Protein AF-A0A1S1T1P5-F1 (afdb_monomer_lite)

Secondary structure (DSSP, 8-state):
-HHHHHH---TT-EEEETTEEEEEEEEESSSSEEEEEEE--TT-TT---EEEEEEE-SSSEEEEEEEEEETTEEEEEEEEEEE-TT--EEEE-TTS-EEEET-EEEEEE-SSTTHHHHHHHTTTTTTB--SPSSS-SSS---HHHHHHHHHHHHHHIIIIIT---

Sequence (165 aa):
MVAFLLYGLESGTVITQNGNAVAVQTRSETNPVAFEINGNLPQVKHFLPYGVTVQKTGECTFTTEITGKTDKGMSNIGTMSVDLSGLTSATVDAMGTPTMEGADMKCLKSDAPSFCDAMNKGDLKDGVWRFRIGVGWNDKKDASADQARVNQAVSYLKDSACKRP

pLDDT: mean 76.02, std 14.02, range [40.59, 95.38]

Structure (mmCIF, N/CA/C/O backbone):
data_AF-A0A1S1T1P5-F1
#
_entry.id   AF-A0A1S1T1P5-F1
#
loop_
_atom_site.group_PDB
_atom_site.id
_atom_site.type_symbol
_atom_site.label_atom_id
_atom_site.label_alt_id
_atom_site.label_comp_id
_atom_site.label_asym_id
_atom_site.label_entity_id
_atom_site.label_seq_id
_atom_site.pdbx_PDB_ins_code
_atom_site.Cartn_x
_atom_site.Cartn_y
_atom_site.Cartn_z
_atom_site.occupancy
_atom_site.B_iso_or_equiv
_atom_site.auth_seq_id
_atom_site.auth_comp_id
_atom_site.auth_asym_id
_atom_site.auth_atom_id
_atom_site.pdbx_PDB_model_num
ATOM 1 N N . MET A 1 1 ? -5.179 10.160 0.201 1.00 60.88 1 MET A N 1
ATOM 2 C CA . MET A 1 1 ? -4.557 9.738 1.478 1.00 60.88 1 MET A CA 1
ATOM 3 C C . MET A 1 1 ? -4.457 8.223 1.661 1.00 60.88 1 MET A C 1
ATOM 5 O O . MET A 1 1 ? -3.388 7.765 2.014 1.00 60.88 1 MET A O 1
ATOM 9 N N . VAL A 1 2 ? -5.497 7.414 1.409 1.00 66.88 2 VAL A N 1
ATOM 10 C CA . VAL A 1 2 ? -5.391 5.938 1.558 1.00 66.88 2 VAL A CA 1
ATOM 11 C C . VAL A 1 2 ? -4.341 5.345 0.614 1.00 66.88 2 VAL A C 1
ATOM 13 O O . VAL A 1 2 ? -3.496 4.572 1.039 1.00 66.88 2 VAL A O 1
ATOM 16 N N . ALA A 1 3 ? -4.318 5.781 -0.648 1.00 68.31 3 ALA A N 1
ATOM 17 C CA . ALA A 1 3 ? -3.258 5.398 -1.579 1.00 68.31 3 ALA A CA 1
ATOM 18 C C . ALA A 1 3 ? -1.855 5.835 -1.125 1.00 68.31 3 ALA A C 1
ATOM 20 O O . ALA A 1 3 ? -0.872 5.175 -1.436 1.00 68.31 3 ALA A O 1
ATOM 21 N N . PHE A 1 4 ? -1.764 6.907 -0.339 1.00 65.38 4 PHE A N 1
ATOM 22 C CA . PHE A 1 4 ? -0.512 7.326 0.274 1.00 65.38 4 PHE A CA 1
ATOM 23 C C . PHE A 1 4 ? -0.141 6.445 1.476 1.00 65.38 4 PHE A C 1
ATOM 25 O O . PHE A 1 4 ? 1.016 6.071 1.597 1.00 65.38 4 PHE A O 1
ATOM 32 N N . LEU A 1 5 ? -1.096 6.030 2.317 1.00 68.25 5 LEU A N 1
ATOM 33 C CA . LEU A 1 5 ? -0.816 5.047 3.372 1.00 68.25 5 LEU A CA 1
ATOM 34 C C . LEU A 1 5 ? -0.305 3.728 2.772 1.00 68.25 5 LEU A C 1
ATOM 36 O O . LEU A 1 5 ? 0.665 3.161 3.260 1.00 68.25 5 LEU A O 1
ATOM 40 N N . LEU A 1 6 ? -0.963 3.256 1.713 1.00 71.50 6 LEU A N 1
ATOM 41 C CA . LEU A 1 6 ? -0.657 1.964 1.109 1.00 71.50 6 LEU A CA 1
ATOM 42 C C . LEU A 1 6 ? 0.587 2.008 0.214 1.00 71.50 6 LEU A C 1
ATOM 44 O O . LEU A 1 6 ? 1.287 1.015 0.100 1.00 71.50 6 LEU A O 1
ATOM 48 N N . TYR A 1 7 ? 0.893 3.121 -0.446 1.00 71.31 7 TYR A N 1
ATOM 49 C CA . TYR A 1 7 ? 1.960 3.128 -1.457 1.00 71.31 7 TYR A CA 1
ATOM 50 C C . TYR A 1 7 ? 2.943 4.292 -1.317 1.00 71.31 7 TYR A C 1
ATOM 52 O O . TYR A 1 7 ? 3.941 4.360 -2.031 1.00 71.31 7 TYR A O 1
ATOM 60 N N . GLY A 1 8 ? 2.705 5.230 -0.400 1.00 63.31 8 GLY A N 1
ATOM 61 C CA . GLY A 1 8 ? 3.539 6.423 -0.227 1.00 63.31 8 GLY A CA 1
ATOM 62 C C . GLY A 1 8 ? 3.630 7.290 -1.476 1.00 63.31 8 GLY A C 1
ATOM 63 O O . GLY A 1 8 ? 4.657 7.926 -1.705 1.00 63.31 8 GLY A O 1
ATOM 64 N N . LEU A 1 9 ? 2.601 7.249 -2.324 1.00 67.44 9 LEU A N 1
ATOM 65 C CA . LEU A 1 9 ? 2.573 7.943 -3.604 1.00 67.44 9 LEU A CA 1
ATOM 66 C C . LEU A 1 9 ? 1.830 9.262 -3.467 1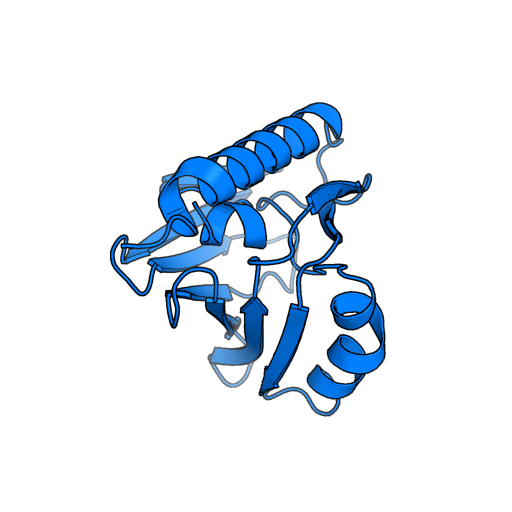.00 67.44 9 LEU A C 1
ATOM 68 O O . LEU A 1 9 ? 0.674 9.290 -3.039 1.00 67.44 9 LEU A O 1
ATOM 72 N N . GLU A 1 10 ? 2.486 10.340 -3.884 1.00 63.84 10 GLU A N 1
ATOM 73 C CA . GLU A 1 10 ? 1.866 11.648 -4.064 1.00 63.84 10 GLU A CA 1
ATOM 74 C C . GLU A 1 10 ? 1.888 12.017 -5.549 1.00 63.84 10 GLU A C 1
ATOM 76 O O . GLU A 1 10 ? 2.891 11.821 -6.244 1.00 63.84 10 GLU A O 1
ATOM 81 N N . SER A 1 11 ? 0.765 12.546 -6.037 1.00 62.69 11 SER A N 1
ATOM 82 C CA . SER A 1 11 ? 0.634 13.083 -7.394 1.00 62.69 11 SER A CA 1
ATOM 83 C C . SER A 1 11 ? 1.762 14.067 -7.703 1.00 62.69 11 SER A C 1
ATOM 85 O O . SER A 1 11 ? 2.069 14.923 -6.876 1.00 62.69 11 SER A O 1
ATOM 87 N N . GLY A 1 12 ? 2.381 13.966 -8.881 1.00 59.28 12 GLY A N 1
ATOM 88 C CA . GLY A 1 12 ? 3.424 14.908 -9.300 1.00 59.28 12 GLY A CA 1
ATOM 89 C C . GLY A 1 12 ? 4.788 14.679 -8.644 1.00 59.28 12 GLY A C 1
ATOM 90 O O . GLY A 1 12 ? 5.725 15.427 -8.921 1.00 59.28 12 GLY A O 1
ATOM 91 N N . THR A 1 13 ? 4.937 13.627 -7.831 1.00 66.31 13 THR A N 1
ATOM 92 C CA . THR A 1 13 ? 6.247 13.212 -7.322 1.00 66.31 13 THR A CA 1
ATOM 93 C C . THR A 1 13 ? 7.127 12.772 -8.484 1.00 66.31 13 THR A C 1
ATOM 95 O O . THR A 1 13 ? 6.823 11.799 -9.178 1.00 66.31 13 THR A O 1
ATOM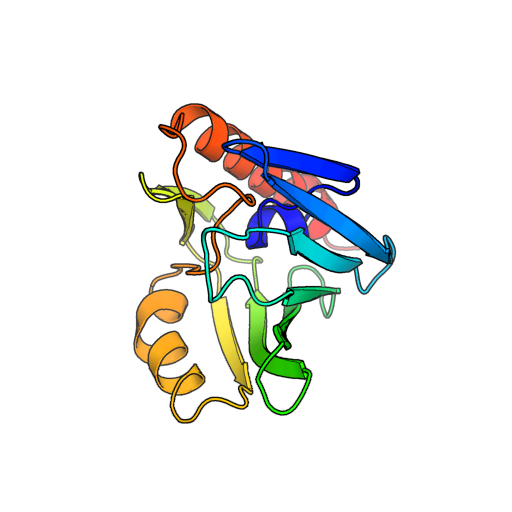 98 N N . VAL A 1 14 ? 8.252 13.459 -8.663 1.00 64.38 14 VAL A N 1
ATOM 99 C CA . VAL A 1 14 ? 9.343 13.032 -9.540 1.00 64.38 14 VAL A CA 1
ATOM 100 C C . VAL A 1 14 ? 10.543 12.727 -8.661 1.00 64.38 14 VAL A C 1
ATOM 102 O O . VAL A 1 14 ? 11.059 13.610 -7.979 1.00 64.38 14 VAL A O 1
ATOM 105 N N . ILE A 1 15 ? 10.988 11.475 -8.668 1.00 62.41 15 ILE A N 1
ATOM 106 C CA . ILE A 1 15 ? 12.224 11.068 -8.006 1.00 62.41 15 ILE A CA 1
ATOM 107 C C . ILE A 1 15 ? 13.289 10.875 -9.065 1.00 62.41 15 ILE A C 1
ATOM 109 O O . ILE A 1 15 ? 13.163 10.019 -9.938 1.00 62.41 15 ILE A O 1
ATOM 113 N N . THR A 1 16 ? 14.353 11.661 -8.954 1.00 60.22 16 THR A N 1
ATOM 114 C CA . THR A 1 16 ? 15.533 11.531 -9.801 1.00 60.22 16 THR A CA 1
ATOM 115 C C . THR A 1 16 ? 16.631 10.833 -9.010 1.00 60.22 16 THR A C 1
ATOM 117 O O . THR A 1 16 ? 17.118 11.381 -8.026 1.00 60.22 16 THR A O 1
ATOM 120 N N . GLN A 1 17 ? 17.049 9.644 -9.445 1.00 55.59 17 GLN A N 1
ATOM 121 C CA . GLN A 1 17 ? 18.155 8.897 -8.848 1.00 55.59 17 GLN A CA 1
ATOM 122 C C . GLN A 1 17 ? 19.189 8.542 -9.922 1.00 55.59 17 GLN A C 1
ATOM 124 O O . GLN A 1 17 ? 18.870 7.900 -10.925 1.00 55.59 17 GLN A O 1
ATOM 129 N N . ASN A 1 18 ? 20.443 8.962 -9.722 1.00 55.16 18 ASN A N 1
ATOM 130 C CA . ASN A 1 18 ? 21.561 8.714 -10.646 1.00 55.16 18 ASN A CA 1
ATOM 131 C C . ASN A 1 18 ? 21.251 9.092 -12.112 1.00 55.16 18 ASN A C 1
ATOM 133 O O . ASN A 1 18 ? 21.556 8.337 -13.033 1.00 55.16 18 ASN A O 1
ATOM 137 N N . GLY A 1 19 ? 20.598 10.243 -12.319 1.00 58.12 19 GLY A N 1
ATOM 138 C CA . GLY A 1 19 ? 20.213 10.742 -13.647 1.00 58.12 19 GLY A CA 1
ATOM 139 C C . GLY A 1 19 ? 18.955 10.102 -14.245 1.00 58.12 19 GLY A C 1
ATOM 140 O O . GLY A 1 19 ? 18.556 10.470 -15.345 1.00 58.12 19 GLY A O 1
ATOM 141 N N . ASN A 1 20 ? 18.306 9.185 -13.525 1.00 61.66 20 ASN A N 1
ATOM 142 C CA . ASN A 1 20 ? 17.095 8.505 -13.968 1.00 61.66 20 ASN A CA 1
ATOM 143 C C . ASN A 1 20 ? 15.887 9.025 -13.197 1.00 61.66 20 ASN A C 1
ATOM 145 O O . ASN A 1 20 ? 15.956 9.138 -11.976 1.00 61.66 20 ASN A O 1
ATOM 149 N N . ALA A 1 21 ? 14.790 9.315 -13.891 1.00 65.69 21 ALA A N 1
ATOM 150 C CA . ALA A 1 21 ? 13.577 9.837 -13.275 1.00 65.69 21 ALA A CA 1
ATOM 151 C C . ALA A 1 21 ? 12.486 8.762 -13.205 1.00 65.69 21 ALA A C 1
ATOM 153 O O . ALA A 1 21 ? 12.179 8.109 -14.207 1.00 65.69 21 ALA A O 1
ATOM 154 N N . VAL A 1 22 ? 11.888 8.616 -12.025 1.00 68.94 22 VAL A N 1
ATOM 155 C CA . VAL A 1 22 ? 10.614 7.932 -11.800 1.00 68.94 22 VAL A CA 1
ATOM 156 C C . VAL A 1 22 ? 9.578 8.999 -11.481 1.00 68.94 22 VAL A C 1
ATOM 158 O O . VAL A 1 22 ? 9.744 9.761 -10.532 1.00 68.94 22 VAL A O 1
ATOM 161 N N . ALA A 1 23 ? 8.518 9.059 -12.273 1.00 70.81 23 ALA A N 1
ATOM 162 C CA . ALA A 1 23 ? 7.412 9.981 -12.093 1.00 70.81 23 ALA A CA 1
ATOM 163 C C . ALA A 1 23 ? 6.151 9.220 -11.679 1.00 70.81 23 ALA A C 1
ATOM 165 O O . ALA A 1 23 ? 5.774 8.224 -12.302 1.00 70.81 23 ALA A O 1
ATOM 166 N N . VAL A 1 24 ? 5.485 9.728 -10.648 1.00 73.31 24 VAL A N 1
ATOM 167 C CA . VAL A 1 24 ? 4.137 9.322 -10.257 1.00 73.31 24 VAL A CA 1
ATOM 168 C C . VAL A 1 24 ? 3.151 10.224 -10.988 1.00 73.31 24 VAL A C 1
ATOM 170 O O . VAL A 1 24 ? 3.076 11.428 -10.732 1.00 73.31 24 VAL A O 1
ATOM 173 N N . GLN A 1 25 ? 2.392 9.646 -11.910 1.00 74.00 25 GLN A N 1
ATOM 174 C CA . GLN A 1 25 ? 1.345 10.340 -12.647 1.00 74.00 25 GLN A CA 1
ATOM 175 C C . GLN A 1 25 ? -0.014 9.929 -12.104 1.00 74.00 25 GLN A C 1
ATOM 177 O O . GLN A 1 25 ? -0.378 8.754 -12.119 1.00 74.00 25 GLN A O 1
ATOM 182 N N . THR A 1 26 ? -0.792 10.901 -11.650 1.00 76.12 26 THR A N 1
ATOM 183 C CA . THR A 1 26 ? -2.163 10.633 -11.225 1.00 76.12 26 THR A CA 1
ATOM 184 C C . THR A 1 26 ? -3.066 10.541 -12.441 1.00 76.12 26 THR A C 1
ATOM 186 O O . THR A 1 26 ? -3.071 11.418 -13.301 1.00 76.12 26 THR A O 1
ATOM 189 N N . ARG A 1 27 ? -3.821 9.449 -12.520 1.00 77.94 27 ARG A N 1
ATOM 190 C CA . ARG A 1 27 ? -4.815 9.186 -13.566 1.00 77.94 27 ARG A CA 1
ATOM 191 C C . ARG A 1 27 ? -6.219 9.557 -13.104 1.00 77.94 27 ARG A C 1
ATOM 193 O O . ARG A 1 27 ? -7.037 9.952 -13.924 1.00 77.94 27 ARG A O 1
ATOM 200 N N . SER A 1 28 ? -6.478 9.443 -11.804 1.00 75.44 28 SER A N 1
ATOM 201 C CA . SER A 1 28 ? -7.724 9.862 -11.168 1.00 75.44 28 SER A CA 1
ATOM 202 C C . SER A 1 28 ? -7.461 10.275 -9.723 1.00 75.44 28 SER A C 1
ATOM 204 O O . SER A 1 28 ? -6.817 9.537 -8.979 1.00 75.44 28 SER A O 1
ATOM 206 N N . GLU A 1 29 ? -7.980 11.435 -9.323 1.00 72.94 29 GLU A N 1
ATOM 207 C CA . GLU A 1 29 ? -7.968 11.910 -7.929 1.00 72.94 29 GLU A CA 1
ATOM 208 C C . GLU A 1 29 ? -9.283 11.608 -7.192 1.00 72.94 29 GLU A C 1
ATOM 210 O O . GLU A 1 29 ? -9.358 11.721 -5.968 1.00 72.94 29 GLU A O 1
ATOM 215 N N . THR A 1 30 ? -10.322 11.198 -7.922 1.00 72.25 30 THR A N 1
ATOM 216 C CA . THR A 1 30 ? -11.643 10.842 -7.387 1.00 72.25 30 THR A CA 1
ATOM 217 C C . THR A 1 30 ? -11.785 9.330 -7.287 1.00 72.25 30 THR A C 1
ATOM 219 O O . THR A 1 30 ? -11.063 8.612 -7.957 1.00 72.25 30 THR A O 1
ATOM 222 N N . ASN A 1 31 ? -12.689 8.821 -6.443 1.00 73.88 31 ASN A N 1
ATOM 223 C CA . ASN A 1 31 ? -12.864 7.377 -6.238 1.00 73.88 31 ASN A CA 1
ATOM 224 C C . ASN A 1 31 ? -13.237 6.652 -7.561 1.00 73.88 31 ASN A C 1
ATOM 226 O O . ASN A 1 31 ? -14.322 6.929 -8.078 1.00 73.88 31 ASN A O 1
ATOM 230 N N . PRO A 1 32 ? -12.412 5.717 -8.085 1.00 79.25 32 PRO A N 1
ATOM 231 C CA . PRO A 1 32 ? -11.169 5.202 -7.506 1.00 79.25 32 PRO A CA 1
ATOM 232 C C . PRO A 1 32 ? -9.948 6.085 -7.790 1.00 79.25 32 PRO A C 1
ATOM 234 O O . PRO A 1 32 ? -9.700 6.495 -8.926 1.00 79.25 32 PRO A O 1
ATOM 237 N N . VAL A 1 33 ? -9.150 6.337 -6.752 1.00 78.50 33 VAL A N 1
ATOM 238 C CA . VAL A 1 33 ? -7.901 7.087 -6.901 1.00 78.50 33 VAL A CA 1
ATOM 239 C C . VAL A 1 33 ? -6.913 6.202 -7.654 1.00 78.50 33 VAL A C 1
ATOM 241 O O . VAL A 1 33 ? -6.655 5.079 -7.224 1.00 78.50 33 VAL A O 1
ATOM 244 N N . ALA A 1 34 ? -6.357 6.686 -8.758 1.00 80.12 34 ALA A N 1
ATOM 245 C CA . ALA A 1 34 ? -5.510 5.891 -9.639 1.00 80.12 34 ALA A CA 1
ATOM 246 C C . ALA A 1 34 ? -4.192 6.605 -9.939 1.00 80.12 34 ALA A C 1
ATOM 248 O O . ALA A 1 34 ? -4.182 7.776 -10.324 1.00 80.12 34 ALA A O 1
ATOM 249 N N . PHE A 1 35 ? -3.090 5.870 -9.817 1.00 76.31 35 PHE A N 1
ATOM 250 C CA . PHE A 1 35 ? -1.730 6.322 -10.085 1.00 76.31 35 PHE A CA 1
ATOM 251 C C . PHE A 1 35 ? -1.048 5.389 -11.077 1.00 76.31 35 PHE A C 1
ATOM 253 O O . PHE A 1 35 ? -1.234 4.174 -11.053 1.00 76.31 35 PHE A O 1
ATOM 260 N N . GLU A 1 36 ? -0.210 5.967 -11.921 1.00 77.44 36 GLU A N 1
ATOM 261 C CA . GLU A 1 36 ? 0.691 5.260 -12.815 1.00 77.44 36 GLU A CA 1
ATOM 262 C C . GLU A 1 36 ? 2.117 5.675 -12.472 1.00 77.44 36 GLU A C 1
ATOM 264 O O . GLU A 1 36 ? 2.422 6.865 -12.363 1.00 77.44 36 GLU A O 1
ATOM 269 N N . ILE A 1 37 ? 2.992 4.697 -12.272 1.00 75.00 37 ILE A N 1
ATOM 270 C CA . ILE A 1 37 ? 4.393 4.949 -11.961 1.00 75.00 37 ILE A CA 1
ATOM 271 C C . ILE A 1 37 ? 5.211 4.592 -13.183 1.00 75.00 37 ILE A C 1
ATOM 273 O O . ILE A 1 37 ? 5.354 3.424 -13.548 1.00 75.00 37 ILE A O 1
ATOM 277 N N . ASN A 1 38 ? 5.766 5.631 -13.793 1.00 71.31 38 ASN A N 1
ATOM 278 C CA . ASN A 1 38 ? 6.560 5.541 -15.002 1.00 71.31 38 ASN A CA 1
ATOM 279 C C . ASN A 1 38 ? 7.994 5.934 -14.693 1.00 71.31 38 ASN A C 1
ATOM 281 O O . ASN A 1 38 ? 8.248 6.992 -14.125 1.00 71.31 38 ASN A O 1
ATOM 285 N N . GLY A 1 39 ? 8.945 5.097 -15.086 1.00 64.06 39 GLY A N 1
ATOM 286 C CA . GLY A 1 39 ? 10.359 5.377 -14.900 1.00 64.06 39 GLY A CA 1
ATOM 287 C C . GLY A 1 39 ? 11.157 4.920 -16.101 1.00 64.06 39 GLY A C 1
ATOM 288 O O . GLY A 1 39 ? 10.950 3.817 -16.604 1.00 64.06 39 GLY A O 1
ATOM 289 N N . ASN A 1 40 ? 12.087 5.760 -16.544 1.00 56.28 40 ASN A N 1
ATOM 290 C CA . ASN A 1 40 ? 13.162 5.319 -17.420 1.00 56.28 40 ASN A CA 1
ATOM 291 C C . ASN A 1 40 ? 14.372 5.054 -16.528 1.00 56.28 40 ASN A C 1
ATOM 293 O O . ASN A 1 40 ? 15.092 5.989 -16.189 1.00 56.28 40 ASN A O 1
ATOM 297 N N . LEU A 1 41 ? 14.542 3.804 -16.090 1.00 56.41 41 LEU A N 1
ATOM 298 C CA . LEU A 1 41 ? 15.694 3.356 -15.307 1.00 56.41 41 LEU A CA 1
ATOM 299 C C . LEU A 1 41 ? 16.560 2.438 -16.193 1.00 56.41 41 LEU A C 1
ATOM 301 O O . LEU A 1 41 ? 16.407 1.220 -16.128 1.00 56.41 41 LEU A O 1
ATOM 305 N N . PRO A 1 42 ? 17.505 2.967 -16.995 1.00 47.50 42 PRO A N 1
ATOM 306 C CA . PRO A 1 42 ? 18.352 2.175 -17.894 1.00 47.50 42 PRO A CA 1
ATOM 307 C C . PRO A 1 42 ? 19.188 1.122 -17.152 1.00 47.50 42 PRO A C 1
ATOM 309 O O . PRO A 1 42 ? 19.628 0.137 -17.737 1.00 47.50 42 PRO A O 1
ATOM 312 N N . GLN A 1 43 ? 19.414 1.342 -15.854 1.00 46.47 43 GLN A N 1
ATOM 313 C CA . GLN A 1 43 ? 20.265 0.515 -14.997 1.00 46.47 43 GLN A CA 1
ATOM 314 C C . GLN A 1 43 ? 19.477 -0.576 -14.258 1.00 46.47 43 GLN A C 1
ATOM 316 O O . GLN A 1 43 ? 20.062 -1.522 -13.737 1.00 46.47 43 GLN A O 1
ATOM 321 N N . VAL A 1 44 ? 18.143 -0.481 -14.253 1.00 47.00 44 VAL A N 1
ATOM 322 C CA . VAL A 1 44 ? 17.245 -1.503 -13.716 1.00 47.00 44 VAL A CA 1
ATOM 323 C C . VAL A 1 44 ? 16.538 -2.132 -14.910 1.00 47.00 44 VAL A C 1
ATOM 325 O O . VAL A 1 44 ? 15.490 -1.660 -15.338 1.00 47.00 44 VAL A O 1
ATOM 328 N N . LYS A 1 45 ? 17.091 -3.232 -15.443 1.00 42.34 45 LYS A N 1
ATOM 329 C CA . LYS A 1 45 ? 16.504 -4.003 -16.564 1.00 42.34 45 LYS A CA 1
ATOM 330 C C . LYS A 1 45 ? 15.046 -4.456 -16.334 1.00 42.34 45 LYS A C 1
ATOM 332 O O . LYS A 1 45 ? 14.420 -4.956 -17.260 1.00 42.34 45 LYS A O 1
ATOM 337 N N . HIS A 1 46 ? 14.517 -4.283 -15.122 1.00 45.53 46 HIS A N 1
ATOM 338 C CA . HIS A 1 46 ? 13.215 -4.770 -14.672 1.00 45.53 46 HIS A CA 1
ATOM 339 C C . HIS A 1 46 ? 12.334 -3.694 -14.020 1.00 45.53 46 HIS A C 1
ATOM 341 O O . HIS A 1 46 ? 11.397 -4.053 -13.308 1.00 45.53 46 HIS A O 1
ATOM 347 N N . PHE A 1 47 ? 12.595 -2.393 -14.222 1.00 50.44 47 PHE A N 1
ATOM 348 C CA . PHE A 1 47 ? 11.605 -1.392 -13.807 1.00 50.44 47 PHE A CA 1
ATOM 349 C C . PHE A 1 47 ? 10.432 -1.429 -14.780 1.00 50.44 47 PHE A C 1
ATOM 351 O O . PHE A 1 47 ? 10.421 -0.780 -15.825 1.00 50.44 47 PHE A O 1
ATOM 358 N N . LEU A 1 48 ? 9.471 -2.277 -14.451 1.00 59.84 48 LEU A N 1
ATOM 359 C CA . LEU A 1 48 ? 8.236 -2.408 -15.188 1.00 59.84 48 LEU A CA 1
ATOM 360 C C . LEU A 1 48 ? 7.308 -1.302 -14.686 1.00 59.84 48 LEU A C 1
ATOM 362 O O . LEU A 1 48 ? 7.080 -1.227 -13.476 1.00 59.84 48 LEU A O 1
ATOM 366 N N . PRO A 1 49 ? 6.790 -0.435 -15.576 1.00 68.62 49 PRO A N 1
ATOM 367 C CA . PRO A 1 49 ? 5.724 0.483 -15.215 1.00 68.62 49 PRO A CA 1
ATOM 368 C C . PRO A 1 49 ? 4.635 -0.278 -14.470 1.00 68.62 49 PRO A C 1
ATOM 370 O O . PRO A 1 49 ? 4.230 -1.362 -14.912 1.00 68.62 49 PRO A O 1
ATOM 373 N N . TYR A 1 50 ? 4.196 0.263 -13.341 1.00 76.25 50 TYR A N 1
ATOM 374 C CA . TYR A 1 50 ? 3.128 -0.337 -12.561 1.00 76.25 50 TYR A CA 1
ATOM 375 C C . TYR A 1 50 ? 2.057 0.694 -12.233 1.00 76.25 50 TYR A C 1
ATOM 377 O O . TYR A 1 50 ? 2.336 1.869 -11.982 1.00 76.25 50 TYR A O 1
ATOM 385 N N . GLY A 1 51 ? 0.812 0.245 -12.315 1.00 81.12 51 GLY A N 1
ATOM 386 C CA . GLY A 1 51 ? -0.370 1.022 -11.991 1.00 81.12 51 GLY A CA 1
ATOM 387 C C . GLY A 1 51 ? -0.905 0.605 -10.634 1.00 81.12 51 GLY A C 1
ATOM 388 O O . GLY A 1 51 ? -0.894 -0.580 -10.298 1.00 81.12 51 GLY A O 1
ATOM 389 N N . VAL A 1 52 ? -1.395 1.576 -9.877 1.00 85.06 52 VAL A N 1
ATOM 390 C CA . VAL A 1 52 ? -2.069 1.366 -8.600 1.00 85.06 52 VAL A CA 1
ATOM 391 C C . VAL A 1 52 ? -3.427 2.045 -8.660 1.00 85.06 52 VAL A C 1
ATOM 393 O O . VAL A 1 52 ? -3.511 3.239 -8.935 1.00 85.06 52 VAL A O 1
ATOM 396 N N . THR A 1 53 ? -4.483 1.304 -8.353 1.00 86.88 53 THR A N 1
ATOM 397 C CA . THR A 1 53 ? -5.842 1.841 -8.231 1.00 86.88 53 THR A CA 1
ATOM 398 C C . THR A 1 53 ? -6.361 1.540 -6.840 1.00 86.88 53 THR A C 1
ATOM 400 O O . THR A 1 53 ? -6.375 0.382 -6.454 1.00 86.88 53 THR A O 1
ATOM 403 N N . VAL A 1 54 ? -6.817 2.548 -6.100 1.00 86.94 54 VAL A N 1
ATOM 404 C CA . VAL A 1 54 ? -7.408 2.408 -4.764 1.00 86.94 54 VAL A CA 1
ATOM 405 C C . VAL A 1 54 ? -8.852 2.885 -4.803 1.00 86.94 54 VAL A C 1
ATOM 407 O O . VAL A 1 54 ? -9.134 4.073 -4.971 1.00 86.94 54 VAL A O 1
ATOM 410 N N . GLN A 1 55 ? -9.773 1.954 -4.602 1.00 88.44 55 GLN A N 1
ATOM 411 C CA . GLN A 1 55 ? -11.204 2.197 -4.533 1.00 88.44 55 GLN A CA 1
ATOM 412 C C . GLN A 1 55 ? -11.680 2.128 -3.084 1.00 88.44 55 GLN A C 1
ATOM 414 O O . GLN A 1 55 ? -11.444 1.138 -2.395 1.00 88.44 55 GLN A O 1
ATOM 419 N N . LYS A 1 56 ? -12.405 3.150 -2.626 1.00 86.62 56 LYS A N 1
ATOM 420 C CA . LYS A 1 56 ? -13.166 3.071 -1.374 1.00 86.62 56 LYS A CA 1
ATOM 421 C C . LYS A 1 56 ? -14.434 2.256 -1.624 1.00 86.62 56 LYS A C 1
ATOM 423 O O . LYS A 1 56 ? -15.233 2.634 -2.484 1.00 86.62 56 LYS A O 1
ATOM 428 N N . THR A 1 57 ? -14.596 1.156 -0.895 1.00 87.38 57 THR A N 1
ATOM 429 C CA . THR A 1 57 ? -15.715 0.204 -1.036 1.00 87.38 57 THR A CA 1
ATOM 430 C C . THR A 1 57 ? -16.624 0.160 0.192 1.00 87.38 57 THR A C 1
ATOM 432 O O . THR A 1 57 ? -17.762 -0.287 0.084 1.00 87.38 57 THR A O 1
ATOM 435 N N . GLY A 1 58 ? -16.165 0.675 1.333 1.00 85.19 58 GLY A N 1
ATOM 436 C CA . GLY A 1 58 ? -16.944 0.835 2.563 1.00 85.19 58 GLY A CA 1
ATOM 437 C C . GLY A 1 58 ? -16.491 2.056 3.361 1.00 85.19 58 GLY A C 1
ATOM 438 O O . GLY A 1 58 ? -15.724 2.874 2.857 1.00 85.19 58 GLY A O 1
ATOM 439 N N . GLU A 1 59 ? -16.941 2.192 4.611 1.00 82.88 59 GLU A N 1
ATOM 440 C CA . GLU A 1 59 ? -16.557 3.321 5.476 1.00 82.88 59 GLU A CA 1
ATOM 441 C C . GLU A 1 59 ? -15.042 3.370 5.704 1.00 82.88 59 GLU A C 1
ATOM 443 O O . GLU A 1 59 ? -14.433 4.412 5.479 1.00 82.88 59 GLU A O 1
ATOM 448 N N . CYS A 1 60 ? -14.430 2.235 6.053 1.00 86.88 60 CYS A N 1
ATOM 449 C CA . CYS A 1 60 ? -12.986 2.091 6.272 1.00 86.88 60 CYS A CA 1
ATOM 450 C C . CYS A 1 60 ? -12.383 0.926 5.463 1.00 86.88 60 CYS A C 1
ATOM 452 O O . CYS A 1 60 ? -11.296 0.436 5.764 1.00 86.88 60 CYS A O 1
ATOM 454 N N . THR A 1 61 ? -13.107 0.489 4.430 1.00 89.75 61 THR A N 1
ATOM 455 C CA . THR A 1 61 ? -12.747 -0.651 3.587 1.00 89.75 61 THR A CA 1
ATOM 456 C C . THR A 1 61 ? -12.422 -0.175 2.180 1.00 89.75 61 THR A C 1
ATOM 458 O O . THR A 1 61 ? -13.120 0.668 1.599 1.00 89.75 61 THR A O 1
ATOM 461 N N . PHE A 1 62 ? -11.349 -0.729 1.632 1.00 90.31 62 PHE A N 1
ATOM 462 C CA . PHE A 1 62 ? -10.795 -0.364 0.344 1.00 90.31 62 PHE A CA 1
ATOM 463 C C . PHE A 1 62 ? -10.457 -1.614 -0.455 1.00 90.31 62 PHE A C 1
ATOM 465 O O . PHE A 1 62 ? -10.035 -2.634 0.090 1.00 90.31 62 PHE A O 1
ATOM 472 N N . THR A 1 63 ? -10.591 -1.513 -1.768 1.00 92.56 63 THR A N 1
ATOM 473 C CA . THR A 1 63 ? -10.001 -2.468 -2.701 1.00 92.56 63 THR A CA 1
ATOM 474 C C . THR A 1 63 ? -8.883 -1.764 -3.435 1.00 92.56 63 THR A C 1
ATOM 476 O O . THR A 1 63 ? -9.073 -0.659 -3.939 1.00 92.56 63 THR A O 1
ATOM 479 N N . THR A 1 64 ? -7.715 -2.388 -3.489 1.00 90.56 64 THR A N 1
ATOM 480 C CA . THR A 1 64 ? -6.595 -1.873 -4.263 1.00 90.56 64 THR A CA 1
ATOM 481 C C . THR A 1 64 ? -6.137 -2.879 -5.297 1.00 90.56 64 THR A C 1
ATOM 483 O O . THR A 1 64 ? -6.051 -4.071 -5.017 1.00 90.56 64 THR A O 1
ATOM 486 N N . GLU A 1 65 ? -5.869 -2.404 -6.502 1.00 91.00 65 GLU A N 1
ATOM 487 C CA . GLU A 1 65 ? -5.348 -3.198 -7.602 1.00 91.00 65 GLU A CA 1
ATOM 488 C C . GLU A 1 65 ? -3.974 -2.687 -8.003 1.00 91.00 65 GLU A C 1
ATOM 490 O O . GLU A 1 65 ? -3.764 -1.485 -8.172 1.00 91.00 65 GLU A O 1
ATOM 495 N N . ILE A 1 66 ? -3.053 -3.628 -8.183 1.00 87.31 66 ILE A N 1
ATOM 496 C CA . ILE A 1 66 ? -1.699 -3.375 -8.644 1.00 87.31 66 ILE A CA 1
ATOM 497 C C . ILE A 1 66 ? -1.512 -4.126 -9.948 1.00 87.31 66 ILE A C 1
ATOM 499 O O . ILE A 1 66 ? -1.661 -5.349 -10.014 1.00 87.31 66 ILE A O 1
ATOM 503 N N . THR A 1 67 ? -1.151 -3.389 -10.985 1.00 87.75 67 THR A N 1
ATOM 504 C CA . THR A 1 67 ? -0.835 -3.941 -12.300 1.00 87.75 67 THR A CA 1
ATOM 505 C C . THR A 1 67 ? 0.613 -3.645 -12.628 1.00 87.75 67 THR A C 1
ATOM 507 O O . THR A 1 67 ? 1.116 -2.590 -12.270 1.00 87.75 67 THR A O 1
ATOM 510 N N . GLY A 1 68 ? 1.296 -4.557 -13.305 1.00 82.19 68 GLY A N 1
ATOM 511 C CA . GLY A 1 68 ? 2.662 -4.359 -13.775 1.00 82.19 68 GLY A CA 1
ATOM 512 C C . GLY A 1 68 ? 2.781 -4.726 -15.239 1.00 82.19 68 GLY A C 1
ATOM 513 O O . GLY A 1 68 ? 2.115 -5.647 -15.716 1.00 82.19 68 GLY A O 1
ATOM 514 N N . LYS A 1 69 ? 3.638 -4.019 -15.970 1.00 78.69 69 LYS A N 1
ATOM 515 C CA . LYS A 1 69 ? 3.988 -4.413 -17.334 1.00 78.69 69 LYS A CA 1
ATOM 516 C C . LYS A 1 69 ? 4.752 -5.736 -17.304 1.00 78.69 69 LYS A C 1
ATOM 518 O O . LYS A 1 69 ? 5.597 -5.943 -16.454 1.00 78.69 69 LYS A O 1
ATOM 523 N N . THR A 1 70 ? 4.490 -6.621 -18.248 1.00 71.38 70 THR A N 1
ATOM 524 C CA . THR A 1 70 ? 5.242 -7.858 -18.491 1.00 71.38 70 THR A CA 1
ATOM 525 C C . THR A 1 70 ? 5.572 -7.942 -19.979 1.00 71.38 70 THR A C 1
ATOM 527 O O . THR A 1 70 ? 5.064 -7.145 -20.775 1.00 71.38 70 THR A O 1
ATOM 530 N N . ASP A 1 71 ? 6.350 -8.946 -20.385 1.00 71.12 71 ASP A N 1
ATOM 531 C CA . ASP A 1 71 ? 6.625 -9.217 -21.805 1.00 71.12 71 ASP A CA 1
ATOM 532 C C . ASP A 1 71 ? 5.346 -9.493 -22.624 1.00 71.12 71 ASP A C 1
ATOM 534 O O . ASP A 1 71 ? 5.354 -9.383 -23.847 1.00 71.12 71 ASP A O 1
ATOM 538 N N . LYS A 1 72 ? 4.229 -9.826 -21.957 1.00 70.38 72 LYS A N 1
ATOM 539 C CA . LYS A 1 72 ? 2.923 -10.125 -22.569 1.00 70.38 72 LYS A CA 1
ATOM 540 C C . LYS A 1 72 ? 1.906 -8.980 -22.455 1.00 70.38 72 LYS A C 1
ATOM 542 O O . LYS A 1 72 ? 0.752 -9.161 -22.830 1.00 70.38 72 LYS A O 1
ATOM 547 N N . GLY A 1 73 ? 2.310 -7.815 -21.946 1.00 79.25 73 GLY A N 1
ATOM 548 C CA . GLY A 1 73 ? 1.419 -6.683 -21.662 1.00 79.25 73 GLY A CA 1
ATOM 549 C C . GLY A 1 73 ? 1.216 -6.449 -20.164 1.00 79.25 73 GLY A C 1
ATOM 550 O O . GLY A 1 73 ? 1.988 -6.943 -19.345 1.00 79.25 73 GLY A O 1
ATOM 551 N N . MET A 1 74 ? 0.208 -5.657 -19.794 1.00 79.94 74 MET A N 1
ATOM 552 C CA . MET A 1 74 ? -0.111 -5.406 -18.383 1.00 79.94 74 MET A CA 1
ATOM 553 C C . MET A 1 74 ? -0.704 -6.664 -17.740 1.00 79.94 74 MET A C 1
ATOM 555 O O . MET A 1 74 ? -1.615 -7.268 -18.300 1.00 79.94 74 MET A O 1
ATOM 559 N N . SER A 1 75 ? -0.200 -7.037 -16.568 1.00 85.31 75 SER A N 1
ATOM 560 C CA . SER A 1 75 ? -0.690 -8.155 -15.760 1.00 85.31 75 SER A CA 1
ATOM 561 C C . SER A 1 75 ? -1.056 -7.671 -14.362 1.00 85.31 75 SER A C 1
ATOM 563 O O . SER A 1 75 ? -0.419 -6.764 -13.820 1.00 85.31 75 SER A O 1
ATOM 565 N N . ASN A 1 76 ? -2.097 -8.258 -13.781 1.00 87.44 76 ASN A N 1
ATOM 566 C CA . ASN A 1 76 ? -2.502 -8.009 -12.408 1.00 87.44 76 ASN A CA 1
ATOM 567 C C . ASN A 1 76 ? -1.511 -8.703 -11.458 1.00 87.44 76 ASN A C 1
ATOM 569 O O . ASN A 1 76 ? -1.481 -9.928 -11.338 1.00 87.44 76 ASN A O 1
ATOM 573 N N . ILE A 1 77 ? -0.696 -7.894 -10.780 1.00 87.94 77 ILE A N 1
ATOM 574 C CA . ILE A 1 77 ? 0.216 -8.356 -9.729 1.00 87.94 77 ILE A CA 1
ATOM 575 C C . ILE A 1 77 ? -0.604 -8.785 -8.515 1.00 87.94 77 ILE A C 1
ATOM 577 O O . ILE A 1 77 ? -0.348 -9.839 -7.938 1.00 87.94 77 ILE A O 1
ATOM 581 N N . GLY A 1 78 ? -1.605 -7.991 -8.140 1.00 90.38 78 GLY A N 1
ATOM 582 C CA . GLY A 1 78 ? -2.554 -8.386 -7.116 1.00 90.38 78 GLY A CA 1
ATOM 583 C C . GLY A 1 78 ? -3.693 -7.394 -6.930 1.00 90.38 78 GLY A C 1
ATOM 584 O O . GLY A 1 78 ? -3.504 -6.180 -7.003 1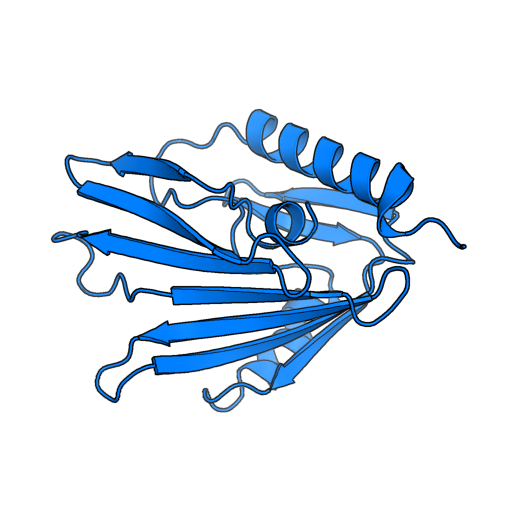.00 90.38 78 GLY A O 1
ATOM 585 N N . THR A 1 79 ? -4.865 -7.927 -6.609 1.00 93.69 79 THR A N 1
ATOM 586 C CA . THR A 1 79 ? -6.010 -7.196 -6.072 1.00 93.69 79 THR A CA 1
ATOM 587 C C . THR A 1 79 ? -6.143 -7.534 -4.592 1.00 93.69 79 THR A C 1
ATOM 589 O O . THR A 1 79 ? -6.293 -8.704 -4.238 1.00 93.69 79 THR A O 1
ATOM 592 N N . MET A 1 80 ? -6.109 -6.522 -3.731 1.00 93.88 80 MET A N 1
ATOM 593 C CA . MET A 1 80 ? -6.162 -6.652 -2.276 1.00 93.88 80 MET A CA 1
ATOM 594 C C . MET A 1 80 ? -7.420 -5.983 -1.720 1.00 93.88 80 MET A C 1
ATOM 596 O O . MET A 1 80 ? -7.784 -4.887 -2.141 1.00 93.88 80 MET A O 1
ATOM 600 N N . SER A 1 81 ? -8.050 -6.617 -0.738 1.00 94.44 81 SER A N 1
ATOM 601 C CA . SER A 1 81 ? -8.975 -5.981 0.196 1.00 94.44 81 SER A CA 1
ATOM 602 C C . SER A 1 81 ? -8.189 -5.477 1.396 1.00 94.44 81 SER A C 1
ATOM 604 O O . SER A 1 81 ? -7.357 -6.211 1.931 1.00 94.44 81 SER A O 1
ATOM 606 N N . VAL A 1 82 ? -8.473 -4.254 1.828 1.00 92.12 82 VAL A N 1
ATOM 607 C CA . VAL A 1 82 ? -7.867 -3.627 3.003 1.00 92.12 82 VAL A CA 1
ATOM 608 C C . VAL A 1 82 ? -8.981 -3.015 3.843 1.00 92.12 82 VAL A C 1
ATOM 610 O O . VAL A 1 82 ? -9.646 -2.078 3.402 1.00 92.12 82 VAL A O 1
ATOM 613 N N . ASP A 1 83 ? -9.178 -3.531 5.047 1.00 91.75 83 ASP A N 1
ATOM 614 C CA . ASP A 1 83 ? -10.046 -2.955 6.066 1.00 91.75 83 ASP A CA 1
ATOM 615 C C . ASP A 1 83 ? -9.188 -2.337 7.171 1.00 91.75 83 ASP A C 1
ATOM 617 O O . ASP A 1 83 ? -8.409 -3.019 7.839 1.00 91.75 83 ASP A O 1
ATOM 621 N N . LEU A 1 84 ? -9.317 -1.025 7.341 1.00 89.75 84 LEU A N 1
ATOM 622 C CA . LEU A 1 84 ? -8.550 -0.247 8.311 1.00 89.75 84 LEU A CA 1
ATOM 623 C C . LEU A 1 84 ? -9.378 0.120 9.550 1.00 89.75 84 LEU A C 1
ATOM 625 O O . LEU A 1 84 ? -8.925 0.923 10.363 1.00 89.75 84 LEU A O 1
ATOM 629 N N . SER A 1 85 ? -10.586 -0.428 9.715 1.00 88.62 85 SER A N 1
ATOM 630 C CA . SER A 1 85 ? -11.477 -0.083 10.836 1.00 88.62 85 SER A CA 1
ATOM 631 C C . SER A 1 85 ? -10.888 -0.454 12.197 1.00 88.62 85 SER A C 1
ATOM 633 O O . SER A 1 85 ? -11.116 0.253 13.178 1.00 88.62 85 SER A O 1
ATOM 635 N N . GLY A 1 86 ? -10.095 -1.526 12.247 1.00 89.25 86 GLY A N 1
ATOM 636 C CA . GLY A 1 86 ? -9.352 -1.961 13.428 1.00 89.25 86 GLY A CA 1
ATOM 637 C C . GLY A 1 86 ? -7.951 -1.359 13.561 1.00 89.25 86 GLY A C 1
ATOM 638 O O . GLY A 1 86 ? -7.252 -1.705 14.509 1.00 89.25 86 GLY A O 1
ATOM 639 N N . LEU A 1 87 ? -7.522 -0.476 12.648 1.00 89.62 87 LEU A N 1
ATOM 640 C CA . LEU A 1 87 ? -6.151 0.040 12.612 1.00 89.62 87 LEU A CA 1
ATOM 641 C C . LEU A 1 87 ? -5.816 0.849 13.876 1.00 89.62 87 LEU A C 1
ATOM 643 O O . LEU A 1 87 ? -6.290 1.975 14.075 1.00 89.62 87 LEU A O 1
ATOM 647 N N . THR A 1 88 ? -4.934 0.314 14.715 1.00 87.12 88 THR A N 1
ATOM 648 C CA . THR A 1 88 ? -4.486 0.973 15.948 1.00 87.12 88 THR A CA 1
ATOM 649 C C . THR A 1 88 ? -3.240 1.811 15.701 1.00 87.12 88 THR A C 1
ATOM 651 O O . THR A 1 88 ? -3.203 2.981 16.104 1.00 87.12 88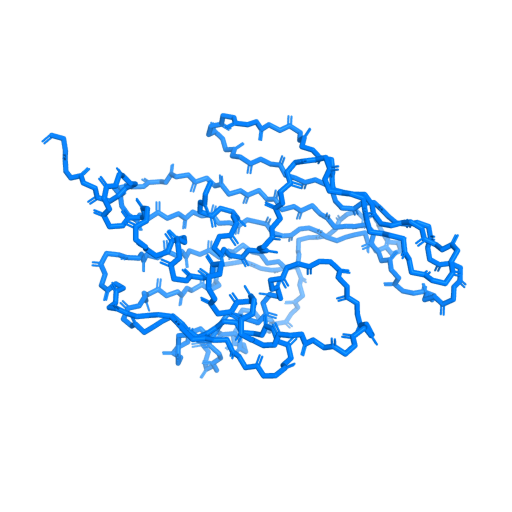 THR A O 1
ATOM 654 N N . SER A 1 89 ? -2.259 1.254 14.996 1.00 87.56 89 SER A N 1
ATOM 655 C CA . SER A 1 89 ? -0.953 1.856 14.742 1.00 87.56 89 SER A CA 1
ATOM 656 C C . SER A 1 89 ? -0.397 1.430 13.378 1.00 87.56 89 SER A C 1
ATOM 658 O O . SER A 1 89 ? -0.866 0.467 12.771 1.00 87.56 89 SER A O 1
ATOM 660 N N . ALA A 1 90 ? 0.604 2.158 12.879 1.00 88.12 90 ALA A N 1
ATOM 661 C CA . ALA A 1 90 ? 1.410 1.684 11.765 1.00 88.12 90 ALA A CA 1
ATOM 662 C C . ALA A 1 90 ? 2.883 2.057 11.962 1.00 88.12 90 ALA A C 1
ATOM 664 O O . ALA A 1 90 ? 3.201 3.169 12.387 1.00 88.12 90 ALA A O 1
ATOM 665 N N . THR A 1 91 ? 3.780 1.126 11.657 1.00 88.12 91 THR A N 1
ATOM 666 C CA . THR A 1 91 ? 5.236 1.303 11.775 1.00 88.12 91 THR A CA 1
ATOM 667 C C . THR A 1 91 ? 5.912 1.019 10.450 1.00 88.12 91 THR A C 1
ATOM 669 O O . THR A 1 91 ? 5.381 0.254 9.655 1.00 88.12 91 THR A O 1
ATOM 672 N N . VAL A 1 92 ? 7.058 1.642 10.190 1.00 82.06 92 VAL A N 1
ATOM 673 C CA . VAL A 1 92 ? 7.828 1.428 8.960 1.00 82.06 92 VAL A CA 1
ATOM 674 C C . VAL A 1 92 ? 9.198 0.873 9.309 1.00 82.06 92 VAL A C 1
ATOM 676 O O . VAL A 1 92 ? 9.914 1.441 10.134 1.00 82.06 92 VAL A O 1
ATOM 679 N N . ASP A 1 93 ? 9.572 -0.236 8.676 1.00 80.56 93 ASP A N 1
ATOM 680 C CA . ASP A 1 93 ? 10.906 -0.808 8.838 1.00 80.56 93 ASP A CA 1
ATOM 681 C C . ASP A 1 93 ? 11.988 -0.003 8.082 1.00 80.56 93 ASP A C 1
ATOM 683 O O . ASP A 1 93 ? 11.716 0.932 7.323 1.00 80.56 93 ASP A O 1
ATOM 687 N N . ALA A 1 94 ? 13.254 -0.395 8.244 1.00 75.25 94 ALA A N 1
ATOM 688 C CA . ALA A 1 94 ? 14.375 0.245 7.550 1.00 75.25 94 ALA A CA 1
ATOM 689 C C . ALA A 1 94 ? 14.287 0.158 6.009 1.00 75.25 94 ALA A C 1
ATOM 691 O O . ALA A 1 94 ? 14.945 0.929 5.307 1.00 75.25 94 ALA A O 1
ATOM 692 N N . MET A 1 95 ? 13.475 -0.759 5.476 1.00 71.50 95 MET A N 1
ATOM 693 C CA . MET A 1 95 ? 13.252 -0.957 4.043 1.00 71.50 95 MET A CA 1
ATOM 694 C C . MET A 1 95 ? 12.101 -0.097 3.502 1.00 71.50 95 MET A C 1
ATOM 696 O O . MET A 1 95 ? 11.993 0.088 2.285 1.00 71.50 95 MET A O 1
ATOM 700 N N . GLY A 1 96 ? 11.285 0.513 4.365 1.00 72.38 96 GLY A N 1
ATOM 701 C CA . GLY A 1 96 ? 10.083 1.235 3.955 1.00 72.38 96 GLY A CA 1
ATOM 702 C C . GLY A 1 96 ? 8.823 0.394 3.890 1.00 72.38 96 GLY A C 1
ATOM 703 O O . GLY A 1 96 ? 7.875 0.825 3.231 1.00 72.38 96 GLY A O 1
ATOM 704 N N . THR A 1 97 ? 8.837 -0.793 4.485 1.00 79.69 97 THR A N 1
ATOM 705 C CA . THR A 1 97 ? 7.685 -1.687 4.555 1.00 79.69 97 THR A CA 1
ATOM 706 C C . THR A 1 97 ? 6.830 -1.274 5.745 1.00 79.69 97 THR A C 1
ATOM 708 O O . THR A 1 97 ? 7.320 -1.326 6.878 1.00 79.69 97 THR A O 1
ATOM 711 N N . PRO A 1 98 ? 5.580 -0.833 5.529 1.00 84.12 98 PRO A N 1
ATOM 712 C CA . PRO A 1 98 ? 4.680 -0.556 6.628 1.00 84.12 98 PRO A CA 1
ATOM 713 C C . PRO A 1 98 ? 4.082 -1.844 7.208 1.00 84.12 98 PRO A C 1
ATOM 715 O O . PRO A 1 98 ? 3.624 -2.726 6.479 1.00 84.12 98 PRO A O 1
ATOM 718 N N . THR A 1 99 ? 4.010 -1.903 8.532 1.00 90.44 99 THR A N 1
ATOM 719 C CA . THR A 1 99 ? 3.196 -2.855 9.291 1.00 90.44 99 THR A CA 1
ATOM 720 C C . THR A 1 99 ? 2.024 -2.096 9.891 1.00 90.44 99 THR A C 1
ATOM 722 O O . THR A 1 99 ? 2.231 -1.131 10.623 1.00 90.44 99 THR A O 1
ATOM 725 N N . MET A 1 100 ? 0.805 -2.514 9.566 1.00 90.44 100 MET A N 1
ATOM 726 C CA . MET A 1 100 ? -0.463 -1.894 9.946 1.00 90.44 100 MET A CA 1
ATOM 727 C C . MET A 1 100 ? -1.179 -2.765 10.980 1.00 90.44 100 MET A C 1
ATOM 729 O O . MET A 1 100 ? -1.849 -3.741 10.646 1.00 90.44 100 MET A O 1
ATOM 733 N N . GLU A 1 101 ? -1.024 -2.417 12.252 1.00 91.12 101 GLU A N 1
ATOM 734 C CA . GLU A 1 101 ? -1.556 -3.200 13.363 1.00 91.12 101 GLU A CA 1
ATOM 735 C C . GLU A 1 101 ? -3.084 -3.082 13.443 1.00 91.12 101 GLU A C 1
ATOM 737 O O . GLU A 1 101 ? -3.631 -1.981 13.500 1.00 91.12 101 GLU A O 1
ATOM 742 N N . GLY A 1 102 ? -3.776 -4.224 13.462 1.00 90.19 102 GLY A N 1
ATOM 743 C CA . GLY A 1 102 ? -5.239 -4.287 13.554 1.00 90.19 102 GLY A CA 1
ATOM 744 C C . GLY A 1 102 ? -5.984 -4.079 12.230 1.00 90.19 102 GLY A C 1
ATOM 745 O O . GLY A 1 102 ? -7.213 -4.136 12.216 1.00 90.19 102 GLY A O 1
ATOM 746 N N . ALA A 1 103 ? -5.277 -3.877 11.114 1.00 91.44 103 ALA A N 1
ATOM 747 C CA . ALA A 1 103 ? -5.881 -3.927 9.783 1.00 91.44 103 ALA A CA 1
ATOM 748 C C . ALA A 1 103 ? -6.208 -5.377 9.375 1.00 91.44 103 ALA A C 1
ATOM 750 O O . ALA A 1 103 ? -5.396 -6.275 9.594 1.00 91.44 103 ALA A O 1
ATOM 751 N N . ASP A 1 104 ? -7.358 -5.605 8.731 1.00 93.81 104 ASP A N 1
ATOM 752 C CA . ASP A 1 104 ? -7.659 -6.876 8.049 1.00 93.81 104 ASP A CA 1
ATOM 753 C C . ASP A 1 104 ? -7.354 -6.721 6.560 1.00 93.81 104 ASP A C 1
ATOM 755 O O . ASP A 1 104 ? -7.954 -5.904 5.857 1.00 93.81 104 ASP A O 1
ATOM 759 N N . MET A 1 105 ? -6.395 -7.497 6.067 1.00 94.31 105 MET A N 1
ATOM 760 C CA . MET A 1 105 ? -5.935 -7.423 4.688 1.00 94.31 105 MET A CA 1
ATOM 761 C C . MET A 1 105 ? -5.955 -8.797 4.042 1.00 94.31 105 MET A C 1
ATOM 763 O O . MET A 1 105 ? -5.544 -9.791 4.639 1.00 94.31 105 MET A O 1
ATOM 767 N N . LYS A 1 106 ? -6.409 -8.854 2.790 1.00 95.12 106 LYS A N 1
ATOM 768 C CA . LYS A 1 106 ? -6.473 -10.096 2.015 1.00 95.12 106 LYS A CA 1
ATOM 769 C C . LYS A 1 106 ? -6.182 -9.849 0.546 1.00 95.12 106 LY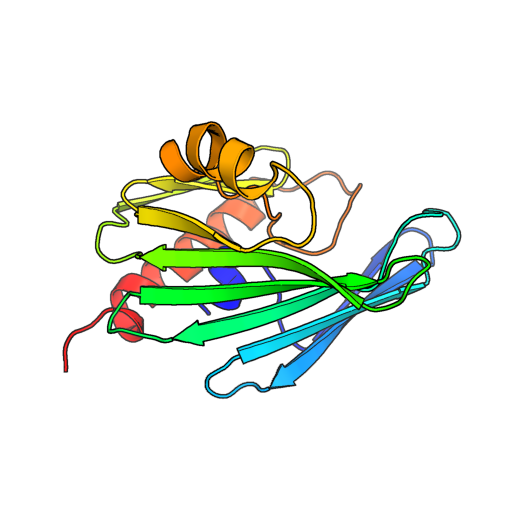S A C 1
ATOM 771 O O . LYS A 1 106 ? -6.767 -8.962 -0.063 1.00 95.12 106 LYS A O 1
ATOM 776 N N . CYS A 1 107 ? -5.358 -10.694 -0.050 1.00 95.12 107 CYS A N 1
ATOM 777 C CA . CYS A 1 107 ? -5.250 -10.849 -1.490 1.00 95.12 107 CYS A CA 1
ATOM 778 C C . CYS A 1 107 ? -6.454 -11.622 -2.014 1.00 95.12 107 CYS A C 1
ATOM 780 O O . CYS A 1 107 ? -6.724 -12.744 -1.581 1.00 95.12 107 CYS A O 1
ATOM 782 N N . LEU A 1 108 ? -7.172 -10.996 -2.938 1.00 95.38 108 LEU A N 1
ATOM 783 C CA . LEU A 1 108 ? -8.376 -11.523 -3.569 1.00 95.38 108 LEU A CA 1
ATOM 784 C C . LEU A 1 108 ? -8.063 -12.199 -4.903 1.00 95.38 108 LEU A C 1
ATOM 786 O O . LEU A 1 108 ? -8.675 -13.206 -5.247 1.00 95.38 108 LEU A O 1
ATOM 790 N N . LYS A 1 109 ? -7.132 -11.626 -5.672 1.00 95.00 109 LYS A N 1
ATOM 791 C CA . LYS A 1 109 ? -6.785 -12.086 -7.020 1.00 95.00 109 LYS A CA 1
ATOM 792 C C . LYS A 1 109 ? -5.347 -11.712 -7.370 1.00 95.00 109 LYS A C 1
ATOM 794 O O . LYS A 1 109 ? -4.858 -10.688 -6.914 1.00 95.00 109 LYS A O 1
ATOM 799 N N . SER A 1 110 ? -4.697 -12.529 -8.191 1.00 92.56 110 SER A N 1
ATOM 800 C CA . SER A 1 110 ? -3.441 -12.227 -8.880 1.00 92.56 110 SER A CA 1
ATOM 801 C C . SER A 1 110 ? -3.352 -13.092 -10.135 1.00 92.56 110 SER A C 1
ATOM 803 O O . SER A 1 110 ? -3.891 -14.201 -10.148 1.00 92.56 110 SER A O 1
ATOM 805 N N . ASP A 1 111 ? -2.671 -12.612 -11.173 1.00 89.75 111 ASP A N 1
ATOM 806 C CA . ASP A 1 111 ? -2.330 -13.436 -12.337 1.00 89.75 111 ASP A CA 1
ATOM 807 C C . ASP A 1 111 ? -1.136 -14.366 -12.046 1.00 89.75 111 ASP A C 1
ATOM 809 O O . ASP A 1 111 ? -0.927 -15.353 -12.754 1.00 89.75 111 ASP A O 1
ATOM 813 N N . ALA A 1 112 ? -0.346 -14.069 -11.007 1.00 86.56 112 ALA A N 1
ATOM 814 C CA . ALA A 1 112 ? 0.768 -14.901 -10.578 1.00 86.56 112 ALA A CA 1
ATOM 815 C C . ALA A 1 112 ? 0.257 -16.084 -9.730 1.00 86.56 112 ALA A C 1
ATOM 817 O O . ALA A 1 112 ? -0.347 -15.869 -8.669 1.00 86.56 112 ALA A O 1
ATOM 818 N N . PRO A 1 113 ? 0.523 -17.342 -10.140 1.00 85.50 113 PRO A N 1
ATOM 819 C CA . PRO A 1 113 ? 0.135 -18.511 -9.360 1.00 85.50 113 PRO A CA 1
ATOM 820 C C . PRO A 1 113 ? 0.680 -18.434 -7.930 1.00 85.50 113 PRO A C 1
ATOM 822 O O . PRO A 1 113 ? 1.837 -18.073 -7.716 1.00 85.50 113 PRO A O 1
ATOM 825 N N . SER A 1 114 ? -0.156 -18.776 -6.950 1.00 89.56 114 SER A N 1
ATOM 826 C CA . SER A 1 114 ? 0.188 -18.821 -5.519 1.00 89.56 114 SER A CA 1
ATOM 827 C C . SER A 1 114 ? 0.532 -17.483 -4.850 1.00 89.56 114 SER A C 1
ATOM 829 O O . SER A 1 114 ? 0.780 -17.475 -3.644 1.00 89.56 114 SER A O 1
ATOM 831 N N . PHE A 1 115 ? 0.520 -16.350 -5.563 1.00 89.62 115 PHE A N 1
ATOM 832 C CA . PHE A 1 115 ? 0.846 -15.052 -4.964 1.00 89.62 115 PHE A CA 1
ATOM 833 C C . PHE A 1 115 ? -0.123 -14.689 -3.835 1.00 89.62 115 PHE A C 1
ATOM 835 O O . PHE A 1 115 ? 0.310 -14.388 -2.724 1.00 89.62 115 PHE A O 1
ATOM 842 N N . CYS A 1 116 ? -1.433 -14.800 -4.079 1.00 93.50 116 CYS A N 1
ATOM 843 C CA . CYS A 1 116 ? -2.414 -14.527 -3.032 1.00 93.50 116 CYS A CA 1
ATOM 844 C C . CYS A 1 116 ? -2.317 -15.494 -1.856 1.00 93.50 116 CYS A C 1
ATOM 846 O O . CYS A 1 116 ? -2.439 -15.059 -0.716 1.00 93.50 116 CYS A O 1
ATOM 848 N N . ASP A 1 117 ? -2.049 -16.776 -2.105 1.00 94.25 117 ASP A N 1
ATOM 849 C CA . ASP A 1 117 ? -1.876 -17.753 -1.030 1.00 94.25 117 ASP A CA 1
ATOM 850 C C . ASP A 1 117 ? -0.672 -17.415 -0.149 1.00 94.25 117 ASP A C 1
ATOM 852 O O . ASP A 1 117 ? -0.768 -17.503 1.075 1.00 94.25 117 ASP A O 1
ATOM 856 N N . ALA A 1 118 ? 0.446 -17.005 -0.753 1.00 91.25 118 ALA A N 1
ATOM 857 C CA . ALA A 1 118 ? 1.636 -16.583 -0.023 1.00 91.25 118 ALA A CA 1
ATOM 858 C C . ALA A 1 118 ? 1.365 -15.318 0.805 1.00 91.25 118 ALA A C 1
ATOM 860 O O . ALA A 1 118 ? 1.657 -15.296 1.999 1.00 91.25 118 ALA A O 1
ATOM 861 N N . MET A 1 119 ? 0.744 -14.302 0.198 1.00 91.44 119 MET A N 1
ATOM 862 C CA . MET A 1 119 ? 0.409 -13.041 0.866 1.00 91.44 119 MET A CA 1
ATOM 863 C C . MET A 1 119 ? -0.574 -13.249 2.026 1.00 91.44 119 MET A C 1
ATOM 865 O O . MET A 1 119 ? -0.360 -12.722 3.114 1.00 91.44 119 MET A O 1
ATOM 869 N N . ASN A 1 120 ? -1.621 -14.055 1.823 1.00 94.00 120 ASN A N 1
ATOM 870 C CA . ASN A 1 120 ? -2.659 -14.319 2.825 1.00 94.00 120 ASN A CA 1
ATOM 871 C C . ASN A 1 120 ? -2.182 -15.199 3.985 1.00 94.00 120 ASN A C 1
ATOM 873 O O . ASN A 1 120 ? -2.744 -15.122 5.073 1.00 94.00 120 ASN A O 1
ATOM 877 N N . LYS A 1 121 ? -1.193 -16.074 3.764 1.00 92.94 121 LYS A N 1
ATOM 878 C CA . LYS A 1 121 ? -0.624 -16.931 4.821 1.00 92.94 121 LYS A CA 1
ATOM 879 C C . LYS A 1 121 ? 0.536 -16.272 5.565 1.00 92.94 121 LYS A C 1
ATOM 881 O O . LYS A 1 121 ? 0.815 -16.688 6.687 1.00 92.94 121 LYS A O 1
ATOM 886 N N . GLY A 1 122 ? 1.205 -15.314 4.927 1.00 91.50 122 GLY A N 1
ATOM 887 C CA . GLY A 1 122 ? 2.326 -14.562 5.475 1.00 91.50 122 GLY A CA 1
ATOM 888 C C . GLY A 1 122 ? 1.935 -13.122 5.775 1.00 91.50 122 GLY A C 1
ATOM 889 O O . GLY A 1 122 ? 1.177 -12.857 6.699 1.00 91.50 122 GLY A O 1
ATOM 890 N N . ASP A 1 123 ? 2.447 -12.193 4.974 1.00 87.94 123 ASP A N 1
ATOM 891 C CA . ASP A 1 123 ? 2.537 -10.777 5.344 1.00 87.94 123 ASP A CA 1
ATOM 892 C C . ASP A 1 123 ? 1.197 -10.137 5.692 1.00 87.94 123 ASP A C 1
ATOM 894 O O . ASP A 1 123 ? 1.089 -9.473 6.717 1.00 87.94 123 ASP A O 1
ATOM 898 N N . LEU A 1 124 ? 0.153 -10.372 4.892 1.00 90.38 124 LEU A N 1
ATOM 899 C CA . LEU A 1 124 ? -1.137 -9.716 5.116 1.00 90.38 124 LEU A CA 1
ATOM 900 C C . LEU A 1 124 ? -1.812 -10.197 6.400 1.00 90.38 124 LEU A C 1
ATOM 902 O O . LEU A 1 124 ? -2.504 -9.416 7.049 1.00 90.38 124 LEU A O 1
ATOM 906 N N . LYS A 1 125 ? -1.577 -11.455 6.790 1.00 89.75 125 LYS A N 1
ATOM 907 C CA . LYS A 1 125 ? -2.064 -12.007 8.058 1.00 89.75 125 LYS A CA 1
ATOM 908 C C . LYS A 1 125 ? -1.422 -11.306 9.254 1.00 89.75 125 LYS A C 1
ATOM 910 O O . LYS A 1 125 ? -2.092 -11.091 10.258 1.00 89.75 125 LYS A O 1
ATOM 915 N N . ASP A 1 126 ? -0.150 -10.945 9.129 1.00 87.81 126 ASP A N 1
ATOM 916 C CA . ASP A 1 126 ? 0.625 -10.292 10.184 1.00 87.81 126 ASP A CA 1
ATOM 917 C C . ASP A 1 126 ? 0.539 -8.754 10.105 1.00 87.81 126 ASP A C 1
ATOM 919 O O . ASP A 1 126 ? 1.284 -8.043 10.779 1.00 87.81 126 ASP A O 1
ATOM 923 N N . GLY A 1 127 ? -0.361 -8.216 9.273 1.00 88.06 127 GLY A N 1
ATOM 924 C CA . GLY A 1 127 ? -0.522 -6.774 9.082 1.00 88.06 127 GLY A CA 1
ATOM 925 C C . GLY A 1 127 ? 0.601 -6.125 8.265 1.00 88.06 127 GLY A C 1
ATOM 926 O O . GLY A 1 127 ? 0.651 -4.902 8.145 1.00 88.06 127 GLY A O 1
ATOM 927 N N . VAL A 1 128 ? 1.510 -6.908 7.688 1.00 88.44 128 VAL A N 1
ATOM 928 C CA . VAL A 1 128 ? 2.644 -6.426 6.898 1.00 88.44 128 VAL A CA 1
ATOM 929 C C . VAL A 1 128 ? 2.196 -6.153 5.471 1.00 88.44 128 VAL A C 1
ATOM 931 O O . VAL A 1 128 ? 1.704 -7.023 4.750 1.00 88.44 128 VAL A O 1
ATOM 934 N N . TRP A 1 129 ? 2.422 -4.927 5.023 1.00 85.69 129 TRP A N 1
ATOM 935 C CA . TRP A 1 129 ? 2.093 -4.509 3.676 1.00 85.69 129 TRP A CA 1
ATOM 936 C C . TRP A 1 129 ? 3.364 -4.399 2.844 1.00 85.69 129 TRP A C 1
ATOM 938 O O . TRP A 1 129 ? 4.114 -3.430 2.917 1.00 85.69 129 TRP A O 1
ATOM 948 N N . ARG A 1 130 ? 3.619 -5.434 2.036 1.00 73.19 130 ARG A N 1
ATOM 949 C CA . ARG A 1 130 ? 4.865 -5.572 1.263 1.00 73.19 130 ARG A CA 1
ATOM 950 C C . ARG A 1 130 ? 5.074 -4.524 0.175 1.00 73.19 130 ARG A C 1
ATOM 952 O O . ARG A 1 130 ? 6.169 -4.453 -0.384 1.00 73.19 130 ARG A O 1
ATOM 959 N N . PHE A 1 131 ? 4.058 -3.733 -0.159 1.00 73.38 131 PHE A N 1
ATOM 960 C CA . PHE A 1 131 ? 4.247 -2.646 -1.108 1.00 73.38 131 PHE A CA 1
ATOM 961 C C . PHE A 1 131 ? 4.835 -1.448 -0.375 1.00 73.38 131 PHE A C 1
ATOM 963 O O . PHE A 1 131 ? 4.287 -0.941 0.600 1.00 73.38 131 PHE A O 1
ATOM 970 N N . ARG A 1 132 ? 6.014 -1.047 -0.838 1.00 65.62 132 ARG A N 1
ATOM 971 C CA . ARG A 1 132 ? 6.816 -0.004 -0.215 1.00 65.62 132 ARG A CA 1
ATOM 972 C C . ARG A 1 132 ? 6.112 1.349 -0.276 1.00 65.62 132 ARG A C 1
ATOM 974 O O . ARG A 1 132 ? 5.493 1.695 -1.279 1.00 65.62 132 ARG A O 1
ATOM 981 N N . ILE A 1 133 ? 6.318 2.139 0.772 1.00 61.56 133 ILE A N 1
ATOM 982 C CA . ILE A 1 133 ? 5.998 3.566 0.790 1.00 61.56 133 ILE A CA 1
ATOM 983 C C . ILE A 1 133 ? 7.089 4.335 0.027 1.00 61.56 133 ILE A C 1
ATOM 985 O O . ILE A 1 133 ? 8.267 4.327 0.409 1.00 61.56 133 ILE A O 1
ATOM 989 N N . GLY A 1 134 ? 6.685 5.008 -1.053 1.00 58.28 134 GLY A N 1
ATOM 990 C CA . GLY A 1 134 ? 7.533 5.864 -1.888 1.00 58.28 134 GLY A CA 1
ATOM 991 C C . GLY A 1 134 ? 8.290 5.116 -2.994 1.00 58.28 134 GLY A C 1
ATOM 992 O O . GLY A 1 134 ? 8.377 3.892 -3.000 1.00 58.28 134 GLY A O 1
ATOM 993 N N . VAL A 1 135 ? 8.867 5.861 -3.948 1.00 51.62 135 VAL A N 1
ATOM 994 C CA . VAL A 1 135 ? 9.416 5.280 -5.198 1.00 51.62 135 VAL A CA 1
ATOM 995 C C . VAL A 1 135 ? 10.944 5.097 -5.246 1.00 51.62 135 VAL A C 1
ATOM 997 O O . VAL A 1 135 ? 11.460 4.582 -6.234 1.00 51.62 135 VAL A O 1
ATOM 1000 N N . GLY A 1 136 ? 11.699 5.484 -4.211 1.00 51.97 136 GLY A N 1
ATOM 1001 C CA . GLY A 1 136 ? 13.159 5.277 -4.189 1.00 51.97 136 GLY A CA 1
ATOM 1002 C C . GLY A 1 136 ? 13.515 3.798 -4.019 1.00 51.97 136 GLY A C 1
ATOM 1003 O O . GLY A 1 136 ? 12.751 3.085 -3.388 1.00 51.97 136 GLY A O 1
ATOM 1004 N N . TRP A 1 137 ? 14.645 3.315 -4.546 1.00 48.47 137 TRP A N 1
ATOM 1005 C CA . TRP A 1 137 ? 15.127 1.942 -4.287 1.00 48.47 137 TRP A CA 1
ATOM 1006 C C . TRP A 1 137 ? 16.429 1.915 -3.472 1.00 48.47 137 TRP A C 1
ATOM 1008 O O . TRP A 1 137 ? 16.618 0.966 -2.723 1.00 48.47 137 TRP A O 1
ATOM 1018 N N . ASN A 1 138 ? 17.251 2.977 -3.499 1.00 46.72 138 ASN A N 1
ATOM 1019 C CA . ASN A 1 138 ? 18.636 2.910 -2.994 1.00 46.72 138 ASN A CA 1
ATOM 1020 C C . ASN A 1 138 ? 19.168 4.108 -2.177 1.00 46.72 138 ASN A C 1
ATOM 1022 O O . ASN A 1 138 ? 20.345 4.104 -1.828 1.00 46.72 138 ASN A O 1
ATOM 1026 N N . ASP A 1 139 ? 18.368 5.122 -1.849 1.00 47.62 139 ASP A N 1
ATOM 1027 C CA . ASP A 1 139 ? 18.887 6.226 -1.028 1.00 47.62 139 ASP A CA 1
ATOM 1028 C C . ASP A 1 139 ?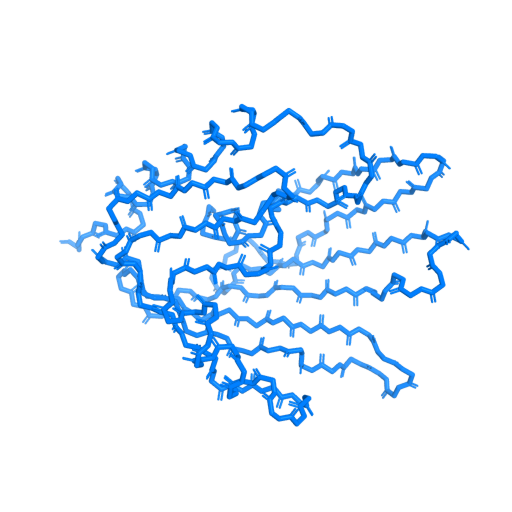 18.749 5.891 0.456 1.00 47.62 139 ASP A C 1
ATOM 1030 O O . ASP A 1 139 ? 17.706 5.387 0.880 1.00 47.62 139 ASP A O 1
ATOM 1034 N N . LYS A 1 140 ? 19.822 6.133 1.226 1.00 48.03 140 LYS A N 1
ATOM 1035 C CA . LYS A 1 140 ? 19.865 5.989 2.689 1.00 48.03 140 LYS A CA 1
ATOM 1036 C C . LYS A 1 140 ? 18.597 6.599 3.278 1.00 48.03 140 LYS A C 1
ATOM 1038 O O . LYS A 1 140 ? 18.439 7.817 3.291 1.00 48.03 140 LYS A O 1
ATOM 1043 N N . LYS A 1 141 ? 17.681 5.732 3.698 1.00 57.06 141 LYS A N 1
ATOM 1044 C CA . LYS A 1 141 ? 16.367 6.147 4.162 1.00 57.06 141 LYS A CA 1
ATOM 1045 C C . LYS A 1 141 ? 16.496 6.860 5.488 1.00 57.06 141 LYS A C 1
ATOM 1047 O O . LYS A 1 141 ? 17.080 6.332 6.433 1.00 57.06 141 LYS A O 1
ATOM 1052 N N . ASP A 1 142 ? 15.866 8.017 5.562 1.00 64.00 142 ASP A N 1
ATOM 1053 C CA . ASP A 1 142 ? 15.471 8.569 6.838 1.00 64.00 142 ASP A CA 1
ATOM 1054 C C . ASP A 1 142 ? 14.197 7.844 7.295 1.00 64.00 142 ASP A C 1
ATOM 1056 O O . ASP A 1 142 ? 13.076 8.233 6.958 1.00 64.00 142 ASP A O 1
ATOM 1060 N N . ALA A 1 143 ? 14.376 6.744 8.032 1.00 67.69 143 ALA A N 1
ATOM 1061 C CA . ALA A 1 143 ? 13.270 5.979 8.606 1.00 67.69 143 ALA A CA 1
ATOM 1062 C C . ALA A 1 143 ? 12.344 6.860 9.469 1.00 67.69 143 ALA A C 1
ATOM 1064 O O . ALA A 1 143 ? 11.149 6.585 9.567 1.00 67.69 143 ALA A O 1
ATOM 1065 N N . SER A 1 144 ? 12.861 7.955 10.043 1.00 70.38 144 SER A N 1
ATOM 1066 C CA . SER A 1 144 ? 12.059 8.885 10.840 1.00 70.38 144 SER A CA 1
ATOM 1067 C C . SER A 1 144 ? 11.098 9.713 9.981 1.00 70.38 144 SER A C 1
ATOM 1069 O O . SER A 1 144 ? 9.945 9.910 10.369 1.00 70.38 144 SER A O 1
ATOM 1071 N N . ALA A 1 145 ? 11.513 10.110 8.773 1.00 71.50 145 ALA A N 1
ATOM 1072 C CA . ALA A 1 145 ? 10.658 10.815 7.821 1.00 71.50 145 ALA A CA 1
ATOM 1073 C C . ALA A 1 145 ? 9.560 9.904 7.240 1.00 71.50 145 ALA A C 1
ATOM 1075 O O . ALA A 1 145 ? 8.416 10.333 7.074 1.00 71.50 145 ALA A O 1
ATOM 1076 N N . ASP A 1 146 ? 9.874 8.636 6.955 1.00 74.31 146 ASP A N 1
ATOM 1077 C CA . ASP A 1 146 ? 8.878 7.640 6.528 1.00 74.31 146 ASP A CA 1
ATOM 1078 C C . ASP A 1 146 ? 7.856 7.361 7.638 1.00 74.31 146 ASP A C 1
ATOM 1080 O O . ASP A 1 146 ? 6.647 7.375 7.390 1.00 74.31 146 ASP A O 1
ATOM 1084 N N . GLN A 1 147 ? 8.322 7.198 8.878 1.00 81.25 147 GLN A N 1
ATOM 1085 C CA . GLN A 1 147 ? 7.451 6.988 10.032 1.00 81.25 147 GLN A CA 1
ATOM 1086 C C . GLN A 1 147 ? 6.538 8.193 10.299 1.00 81.25 147 GLN A C 1
ATOM 1088 O O . GLN A 1 147 ? 5.349 8.015 10.565 1.00 81.25 147 GLN A O 1
ATOM 1093 N N . ALA A 1 148 ? 7.051 9.424 10.199 1.00 78.19 148 ALA A N 1
ATOM 1094 C CA . ALA A 1 148 ? 6.245 10.634 10.371 1.00 78.19 148 ALA A CA 1
ATOM 1095 C C . ALA A 1 148 ? 5.117 10.723 9.331 1.00 78.19 148 ALA A C 1
ATOM 1097 O O . ALA A 1 148 ? 3.974 11.035 9.674 1.00 78.19 148 ALA A O 1
ATOM 1098 N N . ARG A 1 149 ? 5.415 10.378 8.073 1.00 73.00 149 ARG A N 1
ATOM 1099 C CA . ARG A 1 149 ? 4.429 10.333 6.984 1.00 73.00 149 ARG A CA 1
ATOM 1100 C C . ARG A 1 149 ? 3.355 9.275 7.216 1.00 73.00 149 ARG A C 1
ATOM 1102 O O . ARG A 1 149 ? 2.172 9.559 7.031 1.00 73.00 149 ARG A O 1
ATOM 1109 N N . VAL A 1 150 ? 3.740 8.088 7.682 1.00 78.25 150 VAL A N 1
ATOM 1110 C CA . VAL A 1 150 ? 2.779 7.046 8.071 1.00 78.25 150 VAL A CA 1
ATOM 1111 C C . VAL A 1 150 ? 1.892 7.506 9.219 1.00 78.25 150 VAL A C 1
ATOM 1113 O O . VAL A 1 150 ? 0.674 7.375 9.126 1.00 78.25 150 VAL A O 1
ATOM 1116 N N . ASN A 1 151 ? 2.458 8.124 10.256 1.00 82.50 151 ASN A N 1
ATOM 1117 C CA . ASN A 1 151 ? 1.678 8.648 11.379 1.00 82.50 151 ASN A CA 1
ATOM 1118 C C . ASN A 1 151 ? 0.644 9.686 10.921 1.00 82.50 151 ASN A C 1
ATOM 1120 O O . ASN A 1 151 ? -0.512 9.639 11.344 1.00 82.50 151 ASN A O 1
ATOM 1124 N N . GLN A 1 152 ? 1.031 10.592 10.019 1.00 74.88 152 GLN A N 1
ATOM 1125 C CA . GLN A 1 152 ? 0.117 11.580 9.444 1.00 74.88 152 GLN A CA 1
ATOM 1126 C C . GLN A 1 152 ? -1.014 10.912 8.649 1.00 74.88 152 GLN A C 1
ATOM 1128 O O . GLN A 1 152 ? -2.179 11.292 8.793 1.00 74.88 152 GLN A O 1
ATOM 1133 N N . ALA A 1 153 ? -0.695 9.892 7.850 1.00 74.75 153 ALA A N 1
ATOM 1134 C CA . ALA A 1 153 ? -1.685 9.138 7.089 1.00 74.75 153 ALA A CA 1
ATOM 1135 C C . ALA A 1 153 ? -2.666 8.390 8.008 1.00 74.75 153 ALA A C 1
ATOM 1137 O O . ALA A 1 153 ? -3.875 8.458 7.785 1.00 74.75 153 ALA A O 1
ATOM 1138 N N . VAL A 1 154 ? -2.173 7.746 9.073 1.00 80.00 154 VAL A N 1
ATOM 1139 C CA . VAL A 1 154 ? -3.005 7.078 10.091 1.00 80.00 154 VAL A CA 1
ATOM 1140 C C . VAL A 1 154 ? -3.927 8.076 10.792 1.00 80.00 154 VAL A C 1
ATOM 1142 O O . VAL A 1 154 ? -5.122 7.807 10.912 1.00 80.00 154 VAL A O 1
ATOM 1145 N N . SER A 1 155 ? -3.408 9.234 11.218 1.00 78.31 155 SER A N 1
ATOM 1146 C CA . SER A 1 155 ? -4.223 10.276 11.861 1.00 78.31 155 SER A CA 1
ATOM 1147 C C . SER A 1 155 ? -5.344 10.736 10.935 1.00 78.31 155 SER A C 1
ATOM 1149 O O . SER A 1 155 ? -6.510 10.714 11.316 1.00 78.31 155 SER A O 1
ATOM 1151 N N . TYR A 1 156 ? -5.018 11.056 9.679 1.00 71.44 156 TYR A N 1
ATOM 1152 C CA . TYR A 1 156 ? -6.017 11.468 8.697 1.00 71.44 156 TYR A CA 1
ATOM 1153 C C . TYR A 1 156 ? -7.105 10.408 8.490 1.00 71.44 156 TYR A C 1
ATOM 1155 O O . TYR A 1 156 ? -8.284 10.750 8.383 1.00 71.44 156 TYR A O 1
ATOM 1163 N N . LEU A 1 157 ? -6.740 9.125 8.423 1.00 72.50 157 LEU A N 1
ATOM 1164 C CA . LEU A 1 157 ? -7.707 8.041 8.232 1.00 72.50 157 LEU A CA 1
ATOM 1165 C C . LEU A 1 157 ? -8.693 7.945 9.394 1.00 72.50 157 LEU A C 1
ATOM 1167 O O . LEU A 1 157 ? -9.899 7.875 9.149 1.00 72.50 157 LEU A O 1
ATOM 1171 N N . LYS A 1 158 ? -8.192 8.018 10.633 1.00 71.94 158 LYS A N 1
ATOM 1172 C CA . LYS A 1 158 ? -9.021 8.048 11.846 1.00 71.94 158 LYS A CA 1
ATOM 1173 C C . LYS A 1 158 ? -9.918 9.288 11.889 1.00 71.94 158 LYS A C 1
ATOM 1175 O O . LYS A 1 158 ? -11.071 9.206 12.307 1.00 71.94 158 LYS A O 1
ATOM 1180 N N . ASP A 1 159 ? -9.417 10.424 11.408 1.00 71.25 159 ASP A N 1
ATOM 1181 C CA . ASP A 1 159 ? -10.109 11.707 11.512 1.00 71.25 159 ASP A CA 1
ATOM 1182 C C . ASP A 1 159 ? -11.088 12.018 10.379 1.00 71.25 159 ASP A C 1
ATOM 1184 O O . ASP A 1 159 ? -11.946 12.884 10.563 1.00 71.25 159 ASP A O 1
ATOM 1188 N N . SER A 1 160 ? -10.984 11.354 9.227 1.00 68.12 160 SER A N 1
ATOM 1189 C CA . SER A 1 160 ? -11.771 11.712 8.040 1.00 68.12 160 SER A CA 1
ATOM 1190 C C . SER A 1 160 ? -12.256 10.514 7.232 1.00 68.12 160 SER A C 1
ATOM 1192 O O . SER A 1 160 ? -13.449 10.406 6.964 1.00 68.12 160 SER A O 1
ATOM 1194 N N . ALA A 1 161 ? -11.361 9.599 6.848 1.00 60.94 161 ALA A N 1
ATOM 1195 C CA . ALA A 1 161 ? -11.711 8.536 5.914 1.00 60.94 161 ALA A CA 1
ATOM 1196 C C . ALA A 1 161 ? -12.647 7.501 6.544 1.00 60.94 161 ALA A C 1
ATOM 1198 O O . ALA A 1 161 ? -13.518 7.010 5.832 1.00 60.94 161 ALA A O 1
ATOM 1199 N N . CYS A 1 162 ? -12.483 7.224 7.842 1.00 69.56 162 CYS A N 1
ATOM 1200 C CA . CYS A 1 162 ? -13.203 6.190 8.587 1.00 69.56 162 CYS A CA 1
ATOM 1201 C C . CYS A 1 162 ? -14.224 6.741 9.599 1.00 69.56 162 CYS A C 1
ATOM 1203 O O . CYS A 1 162 ? -14.713 5.988 10.440 1.00 69.56 162 CYS A O 1
ATOM 1205 N N . LYS A 1 163 ? -14.562 8.038 9.547 1.00 56.66 163 LYS A N 1
ATOM 1206 C CA . LYS A 1 163 ? -15.683 8.565 10.339 1.00 56.66 163 LYS A CA 1
ATOM 1207 C C . LYS A 1 163 ? -17.011 8.172 9.682 1.00 56.66 163 LYS A C 1
ATOM 1209 O O . LYS A 1 163 ? -17.182 8.361 8.479 1.00 56.66 163 LYS A O 1
ATOM 1214 N N . ARG A 1 164 ? -17.909 7.606 10.500 1.00 42.09 164 ARG A N 1
ATOM 1215 C CA . ARG A 1 164 ? -19.312 7.291 10.173 1.00 42.09 164 ARG A CA 1
ATOM 1216 C C . ARG A 1 164 ? -20.055 8.519 9.606 1.00 42.09 164 ARG A C 1
ATOM 1218 O O . ARG A 1 164 ? -19.660 9.636 9.949 1.00 42.09 164 ARG A O 1
ATOM 1225 N N . PRO A 1 165 ? -21.095 8.313 8.774 1.00 40.59 165 PRO A N 1
ATOM 1226 C CA . PRO A 1 165 ? -21.981 9.372 8.285 1.00 40.59 165 PRO A CA 1
ATOM 1227 C C . PRO A 1 165 ? -22.662 10.161 9.409 1.00 40.59 165 PRO A C 1
ATOM 1229 O O . PRO A 1 165 ? -22.851 9.597 10.514 1.00 40.59 165 PRO A O 1
#

Foldseek 3Di:
DVCCLQAQDDAQDWDADPNKIWHWHWPDPPFFTKIWIDIDDVPPPPPWIKIKTWGDPDLQKIWIWIWTQDPVGIFTQFIKIKGCLQFDAWAADQQQKIQTPGIQMFTDDGPDPCSRVCCHVPQNVRSIRPRGNDDDHDDRDPSVVSRVSSVVVNVCCVVPSNDDD

Radius of gyration: 15.48 Å; chains: 1; bounding box: 44×34×38 Å